Protein AF-A0A1A7XHV7-F1 (afdb_monomer_lite)

Radius of gyration: 39.43 Å; chains: 1; bounding box: 67×34×107 Å

Sequence (145 aa):
GMVGEVVSNRADMAIGSLTINEERSEVVEFSVPFVETGISVMVSRSNGTVSPSAFLEPYSPAVWVMMFVMCLSVVAVTVFIFEFFSPVGYNRSLQSAKKSGGSKFTIGKSVWLLWALVFNNSVPVENPRGTTSKIMVLVWAFFAV

Foldseek 3Di:
DQLVCCLVVVDVDDDDPDDDDPVSVVRDPDDDDPDDDDDDDDDDDDDDDPPPCVVVVVDDPVVVCCVVPVPLVVQLVVVVVCLVPPCVNPPDCVVPPDDDDDDRCDSVLVSVLLVCLLVVHPDPRDDDPDPVSNVVVVVSNVVSD

pLDDT: mean 72.84, std 17.22, range [32.94, 96.81]

Secondary structure (DSSP, 8-state):
-HHHHHHTTS-S---SS----HHHHTTS--PPPSS--------PPP-----TTTTTTTS-HHHHHIIIIIIHHHHHHHHHHHHHH-TTTSSSSSS-TTS-------HHHHHHHHHHHHTT----PPPP-SHHHHHHHHHHHHHH-

InterPro domains:
  IPR001320 Ionotropic glutamate receptor, C-terminal [PF00060] (62-145)
  IPR001508 Ionotropic glutamate receptor, metazoa [PR00177] (64-89)
  IPR001508 Ionotropic glutamate receptor, metazoa [PR00177] (104-128)
  IPR001508 Ionotropic glutamate receptor, metazoa [PR00177] (135-145)
  IPR015683 Ionotropic glutamate receptor [PTHR18966] (1-145)
  IPR019594 Ionotropic glutamate receptor, L-glutamate and glycine-binding domain [PF10613] (1-45)

Organism: NCBI:txid60296

Structure (mmCIF, N/CA/C/O backbone):
data_AF-A0A1A7XHV7-F1
#
_entry.id   AF-A0A1A7XHV7-F1
#
loop_
_atom_site.group_PDB
_atom_site.id
_atom_site.type_symbol
_atom_site.label_atom_id
_atom_site.label_alt_id
_atom_site.label_comp_id
_atom_site.label_asym_id
_atom_site.label_entity_id
_atom_site.label_seq_id
_atom_site.pdbx_PDB_ins_code
_atom_site.Cartn_x
_atom_site.Cartn_y
_atom_site.Cartn_z
_atom_site.occupancy
_atom_site.B_iso_or_equiv
_atom_site.auth_seq_id
_atom_site.auth_comp_id
_atom_site.auth_asym_id
_atom_site.auth_atom_id
_atom_site.pdbx_PDB_model_num
ATOM 1 N N . GLY A 1 1 ? -12.052 -7.673 40.423 1.00 90.69 1 GLY A N 1
ATOM 2 C CA . GLY A 1 1 ? -12.234 -6.853 39.198 1.00 90.69 1 GLY A CA 1
ATOM 3 C C . GLY A 1 1 ? -13.446 -5.962 39.385 1.00 90.69 1 GLY A C 1
ATOM 4 O O . GLY A 1 1 ? -14.244 -6.299 40.245 1.00 90.69 1 GLY A O 1
ATOM 5 N N . MET A 1 2 ? -13.603 -4.867 38.628 1.00 93.69 2 MET A N 1
ATOM 6 C CA . MET A 1 2 ? -14.607 -3.823 38.941 1.00 93.69 2 MET A CA 1
ATOM 7 C C . MET A 1 2 ? -16.024 -4.369 39.193 1.00 93.69 2 MET A C 1
ATOM 9 O O . MET A 1 2 ? -16.615 -4.052 40.215 1.00 93.69 2 MET A O 1
ATOM 13 N N . VAL A 1 3 ? -16.523 -5.263 38.331 1.00 94.38 3 VAL A N 1
ATOM 14 C CA . VAL A 1 3 ? -17.848 -5.896 38.501 1.00 94.38 3 VAL A CA 1
ATOM 15 C C . VAL A 1 3 ? -17.927 -6.731 39.787 1.00 94.38 3 VAL A C 1
ATOM 17 O O . VAL A 1 3 ? -18.903 -6.651 40.520 1.00 94.38 3 VAL A O 1
ATOM 20 N N . GLY A 1 4 ? -16.881 -7.497 40.105 1.00 94.94 4 GLY A N 1
ATOM 21 C CA . GLY A 1 4 ? -16.865 -8.368 41.285 1.00 94.94 4 GLY A CA 1
ATOM 22 C C . GLY A 1 4 ? -16.862 -7.617 42.621 1.00 94.94 4 GLY A C 1
ATOM 23 O O . GLY A 1 4 ? -17.405 -8.131 43.596 1.00 94.94 4 GLY A O 1
ATOM 24 N N . GLU A 1 5 ? -16.288 -6.411 42.671 1.00 95.94 5 GLU A N 1
ATOM 25 C CA . GLU A 1 5 ? -16.329 -5.569 43.879 1.00 95.94 5 GLU A CA 1
ATOM 26 C C . GLU A 1 5 ? -17.745 -5.052 44.156 1.00 95.94 5 GLU A C 1
ATOM 28 O O . GLU A 1 5 ? -18.160 -5.017 45.314 1.00 95.94 5 GLU A O 1
ATOM 33 N N . VAL A 1 6 ? -18.497 -4.725 43.098 1.00 95.62 6 VAL A N 1
ATOM 34 C CA . VAL A 1 6 ? -19.905 -4.312 43.204 1.00 95.62 6 VAL A CA 1
ATOM 35 C C . VAL A 1 6 ? -20.778 -5.491 43.638 1.00 95.62 6 VAL A C 1
ATOM 37 O O . VAL A 1 6 ? -21.518 -5.385 44.608 1.00 95.62 6 VAL A O 1
ATOM 40 N N . VAL A 1 7 ? -20.613 -6.662 43.014 1.00 96.12 7 VAL A N 1
ATOM 41 C CA . VAL A 1 7 ? -21.366 -7.881 43.378 1.00 96.12 7 VAL A CA 1
ATOM 42 C C . VAL A 1 7 ? -21.101 -8.322 44.826 1.00 96.12 7 VAL A C 1
ATOM 44 O O . VAL A 1 7 ? -22.002 -8.801 45.509 1.00 96.12 7 VAL A O 1
ATOM 47 N N . SER A 1 8 ? -19.872 -8.147 45.322 1.00 96.81 8 SER A N 1
ATOM 48 C CA . SER A 1 8 ? -19.496 -8.520 46.695 1.00 96.81 8 SER A CA 1
ATOM 49 C C . SER A 1 8 ? -19.865 -7.462 47.744 1.00 96.81 8 SER A C 1
ATOM 51 O O . SER A 1 8 ? -19.448 -7.604 48.895 1.00 96.81 8 SER A O 1
ATOM 53 N N . ASN A 1 9 ? -20.582 -6.394 47.364 1.00 94.25 9 ASN A N 1
ATOM 54 C CA . ASN A 1 9 ? -20.885 -5.231 48.211 1.00 94.25 9 ASN A CA 1
ATOM 55 C C . ASN A 1 9 ? -19.640 -4.608 48.869 1.00 94.25 9 ASN A C 1
ATOM 57 O O . ASN A 1 9 ? -19.690 -4.109 49.992 1.00 94.25 9 ASN A O 1
ATOM 61 N N . ARG A 1 10 ? -18.491 -4.663 48.186 1.00 96.69 10 ARG A N 1
ATOM 62 C CA . ARG A 1 10 ? -17.265 -3.960 48.600 1.00 96.69 10 ARG A CA 1
ATOM 63 C C . ARG A 1 10 ? -17.168 -2.568 47.979 1.00 96.69 10 ARG A C 1
ATOM 65 O O . ARG A 1 10 ? -16.412 -1.739 48.477 1.00 96.69 10 ARG A O 1
ATOM 72 N N . ALA A 1 11 ? -17.926 -2.325 46.911 1.00 95.75 11 ALA A N 1
ATOM 73 C CA . ALA A 1 11 ? -18.093 -1.033 46.264 1.00 95.75 11 ALA A CA 1
ATOM 74 C C . ALA A 1 11 ? -19.572 -0.809 45.920 1.00 95.75 11 ALA A C 1
ATOM 76 O O . ALA A 1 11 ? -20.234 -1.730 45.454 1.00 95.75 11 ALA A O 1
ATOM 77 N N . ASP A 1 12 ? -20.062 0.419 46.089 1.00 95.00 12 ASP A N 1
ATOM 78 C CA . ASP A 1 12 ? -21.461 0.759 45.786 1.00 95.00 12 ASP A CA 1
ATOM 79 C C . ASP A 1 12 ? -21.701 1.011 44.286 1.00 95.00 12 ASP A C 1
ATOM 81 O O . ASP A 1 12 ? -22.809 0.850 43.783 1.00 95.00 12 ASP A O 1
ATOM 85 N N . MET A 1 13 ? -20.663 1.425 43.548 1.00 94.44 13 MET A N 1
ATOM 86 C CA . MET A 1 13 ? -20.737 1.731 42.116 1.00 94.44 13 MET A CA 1
ATOM 87 C C . MET A 1 13 ? -19.363 1.589 41.449 1.00 94.44 13 MET A C 1
ATOM 89 O O . MET A 1 13 ? -18.329 1.847 42.067 1.00 94.44 13 MET A O 1
ATOM 93 N N . ALA A 1 14 ? -19.349 1.234 40.160 1.00 94.69 14 ALA A N 1
ATOM 94 C CA . ALA A 1 14 ? -18.156 1.255 39.316 1.00 94.69 14 ALA A CA 1
ATOM 95 C C . ALA A 1 14 ? -18.322 2.253 38.158 1.00 94.69 14 ALA A C 1
ATOM 97 O O . ALA A 1 14 ? -19.286 2.172 37.401 1.00 94.69 14 ALA A O 1
ATOM 98 N N . ILE A 1 15 ? -17.357 3.164 37.993 1.00 93.69 15 ILE A N 1
ATOM 99 C CA . ILE A 1 15 ? -17.326 4.154 36.906 1.00 93.69 15 ILE A CA 1
ATOM 100 C C . ILE A 1 15 ? -16.043 3.948 36.096 1.00 93.69 15 ILE A C 1
ATOM 102 O O . ILE A 1 15 ? -14.944 3.993 36.646 1.00 93.69 15 ILE A O 1
ATOM 106 N N . GLY A 1 16 ? -16.167 3.721 34.788 1.00 91.62 16 GLY A N 1
ATOM 107 C CA . GLY A 1 16 ? -15.022 3.512 33.900 1.00 91.62 16 GLY A CA 1
ATOM 108 C C . GLY A 1 16 ? -15.428 3.087 32.490 1.00 91.62 16 GLY A C 1
ATOM 109 O O . GLY A 1 16 ? -16.610 3.078 32.151 1.00 91.62 16 GLY A O 1
ATOM 110 N N . SER A 1 17 ? -14.447 2.703 31.665 1.00 91.12 17 SER A N 1
ATOM 111 C CA . SER A 1 17 ? -14.690 2.142 30.329 1.00 91.12 17 SER A CA 1
ATO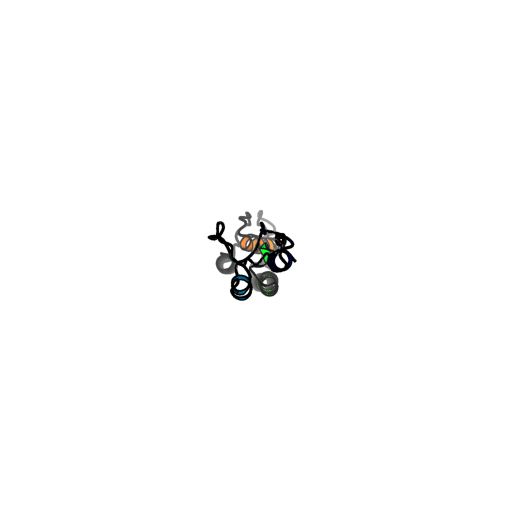M 112 C C . SER A 1 17 ? -15.197 0.699 30.443 1.00 91.12 17 SER A C 1
ATOM 114 O O . SER A 1 17 ? -14.436 -0.266 30.329 1.00 91.12 17 SER A O 1
ATOM 116 N N . LEU A 1 18 ? -16.486 0.556 30.739 1.00 91.81 18 LEU A N 1
ATOM 117 C CA . LEU A 1 18 ? -17.179 -0.719 30.874 1.00 91.81 18 LEU A CA 1
ATOM 118 C C . LEU A 1 18 ? -18.151 -0.904 29.713 1.00 91.81 18 LEU A C 1
ATOM 120 O O . LEU A 1 18 ? -19.116 -0.163 29.565 1.00 91.81 18 LEU A O 1
ATOM 124 N N . THR A 1 19 ? -17.902 -1.928 28.905 1.00 92.38 19 THR A N 1
ATOM 125 C CA . THR A 1 19 ? -18.850 -2.378 27.886 1.00 92.38 19 THR A CA 1
ATOM 126 C C . THR A 1 19 ? -19.999 -3.138 28.548 1.00 92.38 19 THR A C 1
ATOM 128 O O . THR A 1 19 ? -19.753 -4.041 29.362 1.00 92.38 19 THR A O 1
ATOM 131 N N . ILE A 1 20 ? -21.227 -2.774 28.173 1.00 93.19 20 ILE A N 1
ATOM 132 C CA . ILE A 1 20 ? -22.460 -3.478 28.540 1.00 93.19 20 ILE A CA 1
ATOM 133 C C . ILE A 1 20 ? -22.484 -4.805 27.769 1.00 93.19 20 ILE A C 1
ATOM 135 O O . ILE A 1 20 ? -22.350 -4.810 26.547 1.00 93.19 20 ILE A O 1
ATOM 139 N N . ASN A 1 21 ? -22.601 -5.920 28.487 1.00 92.69 21 ASN A N 1
ATOM 140 C CA . ASN A 1 21 ? -22.696 -7.273 27.933 1.00 92.69 21 ASN A CA 1
ATOM 141 C C . ASN A 1 21 ? -23.801 -8.033 28.676 1.00 92.69 21 ASN A C 1
ATOM 143 O O . ASN A 1 21 ? -24.009 -7.762 29.857 1.00 92.69 21 ASN A O 1
ATOM 147 N N . GLU A 1 22 ? -24.439 -9.006 28.028 1.00 94.31 22 GLU A N 1
ATOM 148 C CA . GLU A 1 22 ? -25.558 -9.777 28.592 1.00 94.31 22 GLU A CA 1
ATOM 149 C C . GLU A 1 22 ? -25.175 -10.467 29.910 1.00 94.31 22 GLU A C 1
ATOM 151 O O . GLU A 1 22 ? -25.778 -10.189 30.940 1.00 94.31 22 GLU A O 1
ATOM 156 N N . GLU A 1 23 ? -24.065 -11.214 29.926 1.00 94.94 23 GLU A N 1
ATOM 157 C CA . GLU A 1 23 ? -23.546 -11.880 31.135 1.00 94.94 23 GLU A CA 1
ATOM 158 C C . GLU A 1 23 ? -23.281 -10.912 32.303 1.00 94.94 23 GLU A C 1
ATOM 160 O O . GLU A 1 23 ? -23.341 -11.287 33.472 1.00 94.94 23 GLU A O 1
ATOM 165 N N . ARG A 1 24 ? -22.945 -9.647 32.007 1.00 94.12 24 ARG A N 1
ATOM 166 C CA . ARG A 1 24 ? -22.715 -8.631 33.047 1.00 94.12 24 ARG A CA 1
ATOM 167 C C . ARG A 1 24 ? -24.030 -8.040 33.539 1.00 94.12 24 ARG A C 1
ATOM 169 O O . ARG A 1 24 ? -24.141 -7.751 34.724 1.00 94.12 24 ARG A O 1
ATOM 176 N N . SER A 1 25 ? -25.004 -7.871 32.650 1.00 94.88 25 SER A N 1
ATOM 177 C CA . SER A 1 25 ? -26.340 -7.373 32.979 1.00 94.88 25 SER A CA 1
ATOM 178 C C . SER A 1 25 ? -27.161 -8.349 33.830 1.00 94.88 25 SER A C 1
ATOM 180 O O . SER A 1 25 ? -28.111 -7.921 34.476 1.00 94.88 25 SER A O 1
ATOM 182 N N . GLU A 1 26 ? -26.790 -9.632 33.887 1.00 95.25 26 GLU A N 1
ATOM 183 C CA . GLU A 1 26 ? -27.407 -10.608 34.800 1.00 95.25 26 GLU A CA 1
ATOM 184 C C . GLU A 1 26 ? -27.033 -10.386 36.276 1.00 95.25 26 GLU A C 1
ATOM 186 O O . GLU A 1 26 ? -27.787 -10.772 37.169 1.00 95.25 26 GLU A O 1
ATOM 191 N N . VAL A 1 27 ? -25.870 -9.780 36.549 1.00 95.19 27 VAL A N 1
ATOM 192 C CA . VAL A 1 27 ? -25.315 -9.649 37.910 1.00 95.19 27 VAL A CA 1
ATOM 193 C C . VAL A 1 27 ? -25.234 -8.210 38.415 1.00 95.19 27 VAL A C 1
ATOM 195 O O . VAL A 1 27 ? -25.139 -8.002 39.624 1.00 95.19 27 VAL A O 1
ATOM 198 N N . VAL A 1 28 ? -25.248 -7.217 37.519 1.00 94.69 28 VAL A N 1
ATOM 199 C CA . VAL A 1 28 ? -25.233 -5.787 37.860 1.00 94.69 28 VAL A CA 1
ATOM 200 C C . VAL A 1 28 ? -26.153 -4.984 36.940 1.00 94.69 28 VAL A C 1
ATOM 202 O O . VAL A 1 28 ? -26.321 -5.307 35.766 1.00 94.69 28 VAL A O 1
ATOM 205 N N . GLU A 1 29 ? -26.712 -3.894 37.463 1.00 94.88 29 GLU A N 1
ATOM 206 C CA . GLU A 1 29 ? -27.522 -2.950 36.690 1.00 94.88 29 GLU A CA 1
ATOM 207 C C . GLU A 1 29 ? -26.643 -1.846 36.074 1.00 94.88 29 GLU A C 1
ATOM 209 O O . GLU A 1 29 ? -25.719 -1.337 36.713 1.00 94.88 29 GLU A O 1
ATOM 214 N N . PHE A 1 30 ? -26.926 -1.470 34.823 1.00 95.19 30 PHE A N 1
ATOM 215 C CA . PHE A 1 30 ? -26.222 -0.405 34.104 1.00 95.19 30 PHE A CA 1
ATOM 216 C C . PHE A 1 30 ? -27.132 0.808 33.893 1.00 95.19 30 PHE A C 1
ATOM 218 O O . PHE A 1 30 ? -28.333 0.668 33.677 1.00 95.19 30 PHE A O 1
ATOM 225 N N . SER A 1 31 ? -26.548 2.008 33.881 1.00 94.38 31 SER A N 1
ATOM 226 C CA . SER A 1 31 ? -27.247 3.211 33.424 1.00 94.38 31 SER A CA 1
ATOM 227 C C . SER A 1 31 ? -27.402 3.226 31.898 1.00 94.38 31 SER A C 1
ATOM 229 O O . SER A 1 31 ? -26.788 2.436 31.179 1.00 94.38 31 SER A O 1
ATOM 231 N N . VAL A 1 32 ? -28.162 4.199 31.386 1.00 94.19 32 VAL A N 1
ATOM 232 C CA . VAL A 1 32 ? -28.247 4.470 29.942 1.00 94.19 32 VAL A CA 1
ATOM 233 C C . VAL A 1 32 ? -26.835 4.735 29.385 1.00 94.19 32 VAL A C 1
ATOM 235 O O . VAL A 1 32 ? -26.071 5.475 30.019 1.00 94.19 32 VAL A O 1
ATOM 238 N N . PRO A 1 33 ? -26.455 4.139 28.237 1.00 91.75 33 PRO A N 1
ATOM 239 C CA . PRO A 1 33 ? -25.143 4.361 27.639 1.00 91.75 33 PRO A CA 1
ATOM 240 C C . PRO A 1 33 ? -24.957 5.840 27.284 1.00 91.75 33 PRO A C 1
ATOM 242 O O . PRO A 1 33 ? -25.813 6.449 26.647 1.00 91.75 33 PRO A O 1
ATOM 245 N N . PHE A 1 34 ? -23.825 6.416 27.695 1.00 91.38 34 PHE A N 1
ATOM 246 C CA . PHE A 1 34 ? -23.502 7.828 27.450 1.00 91.38 34 PHE A CA 1
ATOM 247 C C . PHE A 1 34 ? -22.524 8.034 26.279 1.00 91.38 34 PHE A C 1
ATOM 249 O O . PHE A 1 34 ? -22.385 9.153 25.791 1.00 91.38 34 PHE A O 1
ATOM 256 N N . VAL A 1 35 ? -21.847 6.971 25.824 1.00 92.00 35 VAL A N 1
ATOM 257 C CA . VAL A 1 35 ? -20.957 6.963 24.651 1.00 92.00 35 VAL A CA 1
ATOM 258 C C . VAL A 1 35 ? -21.140 5.649 23.896 1.00 92.00 35 VAL A C 1
ATOM 260 O O . VAL A 1 35 ? -21.028 4.571 24.480 1.00 92.00 35 VAL A O 1
ATOM 263 N N . GLU A 1 36 ? -21.364 5.738 22.589 1.00 87.62 36 GLU A N 1
ATOM 264 C CA . GLU A 1 36 ? -21.332 4.589 21.685 1.00 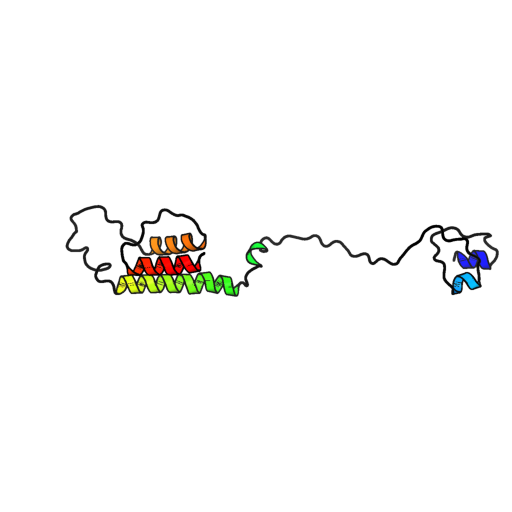87.62 36 GLU A CA 1
ATOM 265 C C . GLU A 1 36 ? -19.891 4.341 21.223 1.00 87.62 36 GLU A C 1
ATOM 267 O O . GLU A 1 36 ? -19.199 5.251 20.766 1.00 87.62 36 GLU A O 1
ATOM 272 N N . THR A 1 37 ? -19.417 3.102 21.355 1.00 85.19 37 THR A N 1
ATOM 273 C CA . THR A 1 37 ? -18.086 2.695 20.883 1.00 85.19 37 THR A CA 1
ATOM 274 C C . THR A 1 37 ? -18.202 1.451 20.015 1.00 85.19 37 THR A C 1
ATOM 276 O O . THR A 1 37 ? -19.086 0.622 20.219 1.00 85.19 37 THR A O 1
ATOM 279 N N . GLY A 1 38 ? -17.310 1.332 19.033 1.00 87.69 38 GLY A N 1
ATOM 280 C CA . GLY A 1 38 ? -17.212 0.174 18.149 1.00 87.69 38 GLY A CA 1
ATOM 281 C C . GLY A 1 38 ? -15.823 -0.454 18.187 1.00 87.69 38 GLY A C 1
ATOM 282 O O . GLY A 1 38 ? -14.879 0.103 18.751 1.00 87.69 38 GLY A O 1
ATOM 283 N N . ILE A 1 39 ? -15.691 -1.619 17.557 1.00 91.25 39 ILE A N 1
ATOM 284 C CA . ILE A 1 39 ? -14.400 -2.287 17.376 1.00 91.25 39 ILE A CA 1
ATOM 285 C C . ILE A 1 39 ? -13.691 -1.640 16.187 1.00 91.25 39 ILE A C 1
ATOM 287 O O . ILE A 1 39 ? -14.260 -1.525 15.103 1.00 91.25 39 ILE A O 1
ATOM 291 N N . SER A 1 40 ? -12.439 -1.236 16.382 1.00 90.44 40 SER A N 1
ATOM 292 C CA . SER A 1 40 ? -11.590 -0.692 15.323 1.00 90.44 40 SER A CA 1
ATOM 293 C C . SER A 1 40 ? -10.266 -1.444 15.272 1.00 90.44 40 SER A C 1
ATOM 295 O O . SER A 1 40 ? -9.719 -1.827 16.308 1.00 90.44 40 SER A O 1
ATOM 297 N N . VAL A 1 41 ? -9.755 -1.660 14.060 1.00 92.62 41 VAL A N 1
ATOM 298 C CA . VAL A 1 41 ? -8.459 -2.300 13.827 1.00 92.62 41 VAL A CA 1
ATOM 299 C C . VAL A 1 41 ? -7.422 -1.213 13.594 1.00 92.62 41 VAL A C 1
ATOM 301 O O . VAL A 1 41 ? -7.499 -0.455 12.628 1.00 92.62 41 VAL A O 1
ATOM 304 N N . MET A 1 42 ? -6.430 -1.151 14.476 1.00 92.25 42 MET A N 1
ATOM 305 C CA . MET A 1 42 ? -5.296 -0.250 14.325 1.00 92.25 42 MET A CA 1
ATOM 306 C C . MET A 1 42 ? -4.161 -0.971 13.597 1.00 92.25 42 MET A C 1
ATOM 308 O O . MET A 1 42 ? -3.717 -2.032 14.032 1.00 92.25 42 MET A O 1
ATOM 312 N N . VAL A 1 43 ? -3.677 -0.383 12.501 1.00 91.62 43 VAL A N 1
ATOM 313 C CA . VAL A 1 43 ? -2.487 -0.850 11.775 1.00 91.62 43 VAL A CA 1
ATOM 314 C C . VAL A 1 43 ? -1.386 0.200 11.852 1.00 91.62 43 VAL A C 1
ATOM 316 O O . VAL A 1 43 ? -1.661 1.402 11.899 1.00 91.62 43 VAL A O 1
ATOM 319 N N . SER A 1 44 ? -0.129 -0.242 11.881 1.00 88.88 44 SER A N 1
ATOM 320 C CA . SER A 1 44 ? 1.001 0.680 11.835 1.00 88.88 44 SER A CA 1
ATOM 321 C C . SER A 1 44 ? 1.041 1.390 10.484 1.00 88.88 44 SER A C 1
ATOM 323 O O . SER A 1 44 ? 0.798 0.805 9.427 1.00 88.88 44 SER A O 1
ATOM 325 N N . ARG A 1 45 ? 1.357 2.685 10.512 1.00 82.44 45 ARG A N 1
ATOM 326 C CA . ARG A 1 45 ? 1.578 3.449 9.289 1.00 82.44 45 ARG A CA 1
ATOM 327 C C . ARG A 1 45 ? 2.875 2.956 8.649 1.00 82.44 45 ARG A C 1
ATOM 329 O O . ARG A 1 45 ? 3.936 3.087 9.255 1.00 82.44 45 ARG A O 1
ATOM 336 N N . SER A 1 46 ? 2.810 2.414 7.435 1.00 80.50 46 SER A N 1
ATOM 337 C CA . SER A 1 46 ? 4.022 2.191 6.650 1.00 80.50 46 SER A CA 1
ATOM 338 C C . SER A 1 46 ? 4.511 3.539 6.118 1.00 80.50 46 SER A C 1
ATOM 340 O O . SER A 1 46 ? 3.764 4.303 5.500 1.00 80.50 46 SER A O 1
ATOM 342 N N . ASN A 1 47 ? 5.770 3.875 6.398 1.00 76.12 47 ASN A N 1
ATOM 343 C CA . ASN A 1 47 ? 6.418 5.000 5.739 1.00 76.12 47 ASN A CA 1
ATOM 344 C C . ASN A 1 47 ? 6.613 4.613 4.274 1.00 76.12 47 ASN A C 1
ATOM 346 O O . ASN A 1 47 ? 7.430 3.749 3.964 1.00 76.12 47 ASN A O 1
ATOM 350 N N . GLY A 1 48 ? 5.841 5.229 3.381 1.00 66.44 48 GLY A N 1
ATOM 351 C CA . GLY A 1 48 ? 6.021 5.061 1.946 1.00 66.44 48 GLY A CA 1
ATOM 352 C C . GLY A 1 48 ? 7.357 5.659 1.525 1.00 66.44 48 GLY A C 1
ATOM 353 O O . GLY A 1 48 ? 7.466 6.864 1.314 1.00 66.44 48 GLY A O 1
ATOM 354 N N . THR A 1 49 ? 8.390 4.830 1.421 1.00 68.50 49 THR A N 1
ATOM 355 C CA . THR A 1 49 ? 9.609 5.198 0.709 1.00 68.50 49 THR A CA 1
ATOM 356 C C . THR A 1 49 ? 9.301 5.124 -0.776 1.00 68.50 49 THR A C 1
ATOM 358 O O . THR A 1 49 ? 9.104 4.035 -1.317 1.00 68.50 49 THR A O 1
ATOM 361 N N . VAL A 1 50 ? 9.240 6.273 -1.443 1.00 64.25 50 VAL A N 1
ATOM 362 C CA . VAL A 1 50 ? 9.237 6.300 -2.906 1.00 64.25 50 VAL A CA 1
ATOM 363 C C . VAL A 1 50 ? 10.579 5.745 -3.375 1.00 64.25 50 VAL A C 1
ATOM 365 O O . VAL A 1 50 ? 11.631 6.325 -3.103 1.00 64.25 50 VAL A O 1
ATOM 368 N N . SER A 1 51 ? 10.566 4.569 -4.003 1.00 75.06 51 SER A N 1
ATOM 369 C CA . SER A 1 51 ? 11.789 4.020 -4.581 1.00 75.06 51 SER A CA 1
ATOM 370 C C . SER A 1 51 ? 12.245 4.943 -5.717 1.00 75.06 51 SER A C 1
ATOM 372 O O . SER A 1 51 ? 11.424 5.288 -6.568 1.00 75.06 51 SER A O 1
ATOM 374 N N . PRO A 1 52 ? 13.536 5.307 -5.817 1.00 70.31 52 PRO A N 1
ATOM 375 C CA . PRO A 1 52 ? 14.069 6.018 -6.983 1.00 70.31 52 PRO A CA 1
ATOM 376 C C . PRO A 1 52 ? 13.841 5.267 -8.307 1.00 70.31 52 PRO A C 1
ATOM 378 O O . PRO A 1 52 ? 13.883 5.867 -9.377 1.00 70.31 52 PRO A O 1
ATOM 381 N N . SER A 1 53 ? 13.573 3.957 -8.240 1.00 72.62 53 SER A N 1
ATOM 382 C CA . SER A 1 53 ? 13.220 3.115 -9.386 1.00 72.62 53 SER A CA 1
ATOM 383 C C . SER A 1 53 ? 11.738 3.156 -9.771 1.00 72.62 53 SER A C 1
ATOM 385 O O . SER A 1 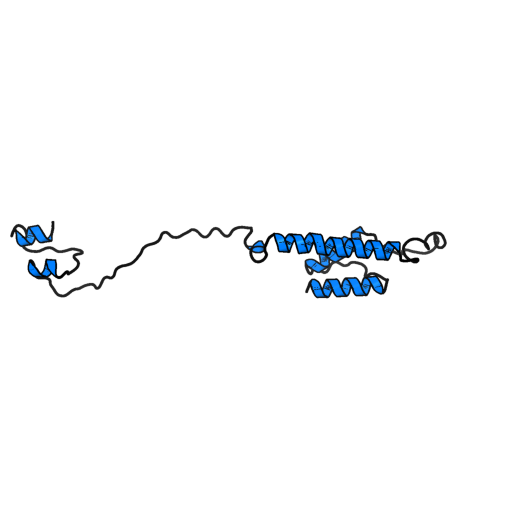53 ? 11.377 2.517 -10.754 1.00 72.62 53 SER A O 1
ATOM 387 N N . ALA A 1 54 ? 10.881 3.885 -9.045 1.00 74.19 54 ALA A N 1
ATOM 388 C CA . ALA A 1 54 ? 9.441 3.959 -9.326 1.00 74.19 54 ALA A CA 1
ATOM 389 C C . ALA A 1 54 ? 9.143 4.489 -10.741 1.00 74.19 54 ALA A C 1
ATOM 391 O O . ALA A 1 54 ? 8.144 4.133 -11.355 1.00 74.19 54 ALA A O 1
ATOM 392 N N . PHE A 1 55 ? 10.049 5.291 -11.310 1.00 73.25 55 PHE A N 1
ATOM 393 C CA . PHE A 1 55 ? 9.943 5.742 -12.699 1.00 73.25 55 PHE A CA 1
ATOM 394 C C . PHE A 1 55 ? 10.121 4.610 -13.730 1.00 73.25 55 PHE A C 1
ATOM 396 O O . PHE A 1 55 ? 9.584 4.689 -14.830 1.00 73.25 55 PHE A O 1
ATOM 403 N N . LEU A 1 56 ? 10.867 3.554 -13.388 1.00 75.44 56 LEU A N 1
ATOM 404 C CA . LEU A 1 56 ? 11.107 2.394 -14.258 1.00 75.44 56 LEU A CA 1
ATOM 405 C C . LEU A 1 56 ? 10.082 1.273 -14.051 1.00 75.44 56 LEU A C 1
ATOM 407 O O . LEU A 1 56 ? 9.980 0.391 -14.895 1.00 75.44 56 LEU A O 1
ATOM 411 N N . GLU A 1 57 ? 9.312 1.337 -12.966 1.00 76.12 57 GLU A N 1
ATOM 412 C CA . GLU A 1 57 ? 8.271 0.384 -12.582 1.00 76.12 57 GLU A CA 1
ATOM 413 C C . GLU A 1 57 ? 7.134 0.157 -13.603 1.00 76.12 57 GLU A C 1
ATOM 415 O O . GLU A 1 57 ? 6.658 -0.977 -13.669 1.00 76.12 57 GLU A O 1
ATOM 420 N N . PRO A 1 58 ? 6.703 1.124 -14.451 1.00 81.69 58 PRO A N 1
ATOM 421 C CA . PRO A 1 58 ? 5.638 0.852 -15.421 1.00 81.69 58 PRO A CA 1
ATOM 422 C C . PRO A 1 58 ? 6.026 -0.171 -16.500 1.00 81.69 58 PRO A C 1
ATOM 424 O O . PRO A 1 58 ? 5.140 -0.753 -17.123 1.00 81.69 58 PRO A O 1
ATOM 427 N N . TYR A 1 59 ? 7.324 -0.424 -16.714 1.00 78.44 59 TYR A N 1
ATOM 428 C CA . TYR A 1 59 ? 7.802 -1.417 -17.674 1.00 78.44 59 TYR A CA 1
ATOM 429 C C . TYR A 1 59 ? 8.707 -2.452 -17.010 1.00 78.44 59 TYR A C 1
ATOM 431 O O . TYR A 1 59 ? 9.646 -2.130 -16.286 1.00 78.44 59 TYR A O 1
ATOM 439 N N . SER A 1 60 ? 8.477 -3.728 -17.329 1.00 83.44 60 SER A N 1
ATOM 440 C CA . SER A 1 60 ? 9.370 -4.806 -16.900 1.00 83.44 60 SER A CA 1
ATOM 441 C C . SER A 1 60 ? 10.799 -4.567 -17.417 1.00 83.44 60 SER A C 1
ATOM 443 O O . SER A 1 60 ? 10.962 -4.125 -18.561 1.00 83.44 60 SER A O 1
ATOM 445 N N . PRO A 1 61 ? 11.849 -4.929 -16.652 1.00 81.12 61 PRO A N 1
ATOM 446 C CA . PRO A 1 61 ? 13.238 -4.871 -17.115 1.00 81.12 61 PRO A CA 1
ATOM 447 C C . PRO A 1 61 ? 13.458 -5.552 -18.472 1.00 81.12 61 PRO A C 1
ATOM 449 O O . PRO A 1 61 ? 14.275 -5.097 -19.269 1.00 81.12 61 PRO A O 1
ATOM 452 N N . ALA A 1 62 ? 12.688 -6.601 -18.778 1.00 83.06 62 ALA A N 1
ATOM 453 C CA . ALA A 1 62 ? 12.738 -7.272 -20.073 1.00 83.06 62 ALA A CA 1
ATOM 454 C C . ALA A 1 62 ? 12.338 -6.345 -21.236 1.00 83.06 62 ALA A C 1
ATOM 456 O O . ALA A 1 62 ? 12.983 -6.364 -22.280 1.00 83.06 62 ALA A O 1
ATOM 457 N N . VAL A 1 63 ? 11.317 -5.500 -21.056 1.00 83.75 63 VAL A N 1
ATOM 458 C CA . VAL A 1 63 ? 10.857 -4.552 -22.086 1.00 83.75 63 VAL A CA 1
ATOM 459 C C . VAL A 1 63 ? 11.909 -3.472 -22.323 1.00 83.75 63 VAL A C 1
ATOM 461 O O . VAL A 1 63 ? 12.217 -3.166 -23.472 1.00 83.75 63 VAL A O 1
ATOM 464 N N . TRP A 1 64 ? 12.535 -2.968 -21.257 1.00 82.62 64 TRP A N 1
ATOM 465 C CA . TRP A 1 64 ? 13.658 -2.034 -21.364 1.00 82.62 64 TRP A CA 1
ATOM 466 C C . TRP A 1 64 ? 14.826 -2.626 -22.157 1.00 82.62 64 TRP A C 1
ATOM 468 O O . TRP A 1 64 ? 15.347 -1.984 -23.069 1.00 82.62 64 TRP A O 1
ATOM 478 N N . VAL A 1 65 ? 15.208 -3.871 -21.860 1.00 82.50 65 VAL A N 1
ATOM 479 C CA . VAL A 1 65 ? 16.274 -4.574 -22.588 1.00 82.50 65 VAL A CA 1
ATOM 480 C C . VAL A 1 65 ? 15.892 -4.783 -24.053 1.00 82.50 65 VAL A C 1
ATOM 482 O O . VAL A 1 65 ? 16.713 -4.541 -24.933 1.00 82.50 65 VAL A O 1
ATOM 485 N N . MET A 1 66 ? 14.649 -5.164 -24.347 1.00 80.12 66 MET A N 1
ATOM 486 C CA . MET A 1 66 ? 14.175 -5.314 -25.726 1.00 80.12 66 MET A CA 1
ATOM 487 C C . MET A 1 66 ? 14.201 -3.977 -26.483 1.00 80.12 66 MET A C 1
ATOM 489 O O . MET A 1 66 ? 14.666 -3.927 -27.621 1.00 80.12 66 MET A O 1
ATOM 493 N N . MET A 1 67 ? 13.789 -2.879 -25.849 1.00 76.69 67 MET A N 1
ATOM 494 C CA . MET A 1 67 ? 13.818 -1.548 -26.458 1.00 76.69 67 MET A CA 1
ATOM 495 C C . MET A 1 67 ? 15.253 -1.100 -26.774 1.00 76.69 67 MET A C 1
ATOM 497 O O . MET A 1 67 ? 15.546 -0.728 -27.908 1.00 76.69 67 MET A O 1
ATOM 501 N N . PHE A 1 68 ? 16.173 -1.173 -25.809 1.00 75.12 68 PHE A N 1
ATOM 502 C CA . PHE A 1 68 ? 17.549 -0.721 -26.023 1.00 75.12 68 PHE A CA 1
ATOM 503 C C . PHE A 1 68 ? 18.359 -1.670 -26.905 1.00 75.12 68 PHE A C 1
ATOM 505 O O . PHE A 1 68 ? 19.118 -1.211 -27.748 1.00 75.12 68 PHE A O 1
ATOM 512 N N . VAL A 1 69 ? 18.227 -2.984 -26.738 1.00 71.69 69 VAL A N 1
ATOM 513 C CA . VAL A 1 69 ? 19.088 -3.946 -27.435 1.00 71.69 69 VAL A CA 1
ATOM 514 C C . VAL A 1 69 ? 18.523 -4.288 -28.801 1.00 71.69 69 VAL A C 1
ATOM 516 O O . VAL A 1 69 ? 19.234 -4.143 -29.791 1.00 71.69 69 VAL A O 1
ATOM 519 N N . MET A 1 70 ? 17.262 -4.717 -28.896 1.00 66.56 70 MET A N 1
ATOM 520 C CA . MET A 1 70 ? 16.717 -5.177 -30.179 1.00 66.56 70 MET A CA 1
ATOM 521 C C . MET A 1 70 ? 16.515 -4.013 -31.131 1.00 66.56 70 MET A C 1
ATOM 523 O O . MET A 1 70 ? 16.935 -4.087 -32.279 1.00 66.56 70 MET A O 1
ATOM 527 N N . CYS A 1 71 ? 15.955 -2.902 -30.664 1.00 69.56 71 CYS A N 1
ATOM 528 C CA . CYS A 1 71 ? 15.656 -1.822 -31.586 1.00 69.56 71 CYS A CA 1
ATOM 529 C C . CYS A 1 71 ? 16.905 -1.029 -32.004 1.00 69.56 71 CYS A C 1
ATOM 531 O O . CYS A 1 71 ? 17.082 -0.778 -33.195 1.00 69.56 71 CYS A O 1
ATOM 533 N N . LEU A 1 72 ? 17.830 -0.707 -31.085 1.00 71.44 72 LEU A N 1
ATOM 534 C CA . LEU A 1 72 ? 19.075 -0.030 -31.483 1.00 71.44 72 LEU A CA 1
ATOM 535 C C . LEU A 1 72 ? 19.969 -0.932 -32.340 1.00 71.44 72 LEU A C 1
ATOM 537 O O . LEU A 1 72 ? 20.561 -0.440 -33.299 1.00 71.44 72 LEU A O 1
ATOM 541 N N . SER A 1 73 ? 20.059 -2.236 -32.043 1.00 70.81 73 SER A N 1
ATOM 542 C CA . SER A 1 73 ? 20.861 -3.153 -32.865 1.00 70.81 73 SER A CA 1
ATOM 543 C C . SER A 1 73 ? 20.256 -3.354 -34.250 1.00 70.81 73 SER A C 1
ATOM 545 O O . SER A 1 73 ? 20.994 -3.289 -35.229 1.00 70.81 73 SER A O 1
ATOM 547 N N . VAL A 1 74 ? 18.932 -3.511 -34.367 1.00 71.31 74 VAL A N 1
ATOM 548 C CA . VAL A 1 74 ? 18.255 -3.637 -35.665 1.00 71.31 74 VAL A CA 1
ATOM 549 C C . VAL A 1 74 ? 18.497 -2.392 -36.500 1.00 71.31 74 VAL A C 1
ATOM 551 O O . VAL A 1 74 ? 18.896 -2.519 -37.656 1.00 71.31 74 VAL A O 1
ATOM 554 N N . VAL A 1 75 ? 18.349 -1.189 -35.940 1.00 69.31 75 VAL A N 1
ATOM 555 C CA . VAL A 1 75 ? 18.599 0.025 -36.721 1.00 69.31 75 VAL A CA 1
ATOM 556 C C . VAL A 1 75 ? 20.088 0.187 -37.050 1.00 69.31 75 VAL A C 1
ATOM 558 O O . VAL A 1 75 ? 20.412 0.540 -38.181 1.00 69.31 75 VAL A O 1
ATOM 561 N N . ALA A 1 76 ? 21.007 -0.140 -36.138 1.00 67.44 76 ALA A N 1
ATOM 562 C CA . ALA A 1 76 ? 22.447 -0.089 -36.406 1.00 67.44 76 ALA A CA 1
ATOM 563 C C . ALA A 1 76 ? 22.876 -1.065 -37.518 1.00 67.44 76 ALA A C 1
ATOM 565 O O . ALA A 1 76 ? 23.592 -0.674 -38.439 1.00 67.44 76 ALA A O 1
ATOM 566 N N . VAL A 1 77 ? 22.400 -2.313 -37.471 1.00 70.69 77 VAL A N 1
ATOM 567 C CA . VAL A 1 77 ? 22.651 -3.342 -38.495 1.00 70.69 77 VAL A CA 1
ATOM 568 C C . VAL A 1 77 ? 22.033 -2.931 -39.823 1.00 70.69 77 VAL A C 1
ATOM 570 O O . VAL A 1 77 ? 22.650 -3.075 -40.874 1.00 70.69 77 VAL A O 1
ATOM 573 N N . THR A 1 78 ? 20.833 -2.366 -39.786 1.00 65.38 78 THR A N 1
ATOM 574 C CA . THR A 1 78 ? 20.144 -1.923 -40.991 1.00 65.38 78 THR A CA 1
ATOM 575 C C . THR A 1 78 ? 20.885 -0.751 -41.637 1.00 65.38 78 THR A C 1
ATOM 577 O O . THR A 1 78 ? 21.181 -0.805 -42.827 1.00 65.38 78 THR A O 1
ATOM 580 N N . VAL A 1 79 ? 21.296 0.259 -40.863 1.00 64.81 79 VAL A N 1
ATOM 581 C CA . VAL A 1 79 ? 22.148 1.359 -41.349 1.00 64.81 79 VAL A CA 1
ATOM 582 C C . VAL A 1 79 ? 23.465 0.826 -41.923 1.00 64.81 79 VAL A C 1
ATOM 584 O O . VAL A 1 79 ? 23.846 1.240 -43.015 1.00 64.81 79 VAL A O 1
ATOM 587 N N . PHE A 1 80 ? 24.112 -0.136 -41.257 1.00 63.69 80 PHE A N 1
ATOM 588 C CA . PHE A 1 80 ? 25.331 -0.783 -41.753 1.00 63.69 80 PHE A CA 1
ATOM 589 C C . PHE A 1 80 ? 25.115 -1.479 -43.107 1.00 63.69 80 PHE A C 1
ATOM 591 O O . PHE A 1 80 ? 25.906 -1.290 -44.026 1.00 63.69 80 PHE A O 1
ATOM 598 N N . ILE A 1 81 ? 24.020 -2.226 -43.271 1.00 65.31 81 ILE A N 1
ATOM 599 C CA . ILE A 1 81 ? 23.668 -2.889 -44.537 1.00 65.31 81 ILE A CA 1
ATOM 600 C C . ILE A 1 81 ? 23.384 -1.858 -45.637 1.00 65.31 81 ILE A C 1
ATOM 602 O O . ILE A 1 81 ? 23.853 -2.022 -46.764 1.00 65.31 81 ILE A O 1
ATOM 606 N N . PHE A 1 82 ? 22.659 -0.779 -45.326 1.00 62.03 82 PHE A N 1
ATOM 607 C CA . PHE A 1 82 ? 22.382 0.281 -46.298 1.00 62.03 82 PHE A CA 1
ATOM 608 C C . PHE A 1 82 ? 23.633 1.046 -46.713 1.00 62.03 82 PHE A C 1
ATOM 610 O O . PHE A 1 82 ? 23.732 1.423 -47.876 1.00 62.03 82 PHE A O 1
ATOM 617 N N . GLU A 1 83 ? 24.600 1.256 -45.822 1.00 58.91 83 GLU A N 1
ATOM 618 C CA . GLU A 1 83 ? 25.889 1.841 -46.197 1.00 58.91 83 GLU A CA 1
ATOM 619 C C . GLU A 1 83 ? 26.768 0.864 -46.986 1.00 58.91 83 GLU A C 1
ATOM 621 O O . GLU A 1 83 ? 27.397 1.277 -47.959 1.00 58.91 83 GLU A O 1
ATOM 626 N N . PHE A 1 84 ? 26.769 -0.422 -46.624 1.00 56.59 84 PHE A N 1
ATOM 627 C CA . PHE A 1 84 ? 27.564 -1.456 -47.289 1.00 56.59 84 PHE A CA 1
ATOM 628 C C . PHE A 1 84 ? 27.100 -1.723 -48.730 1.00 56.59 84 PHE A C 1
ATOM 630 O O . PHE A 1 84 ? 27.925 -1.846 -49.632 1.00 56.59 84 PHE A O 1
ATOM 637 N N . PHE A 1 85 ? 25.785 -1.770 -48.972 1.00 54.12 85 PHE A N 1
ATOM 638 C CA . PHE A 1 85 ? 25.220 -2.016 -50.305 1.00 54.12 85 PHE A CA 1
ATOM 639 C C . PHE A 1 85 ? 24.985 -0.751 -51.139 1.00 54.12 85 PHE A C 1
ATOM 641 O O . PHE A 1 85 ? 24.698 -0.860 -52.331 1.00 54.12 85 PHE A O 1
ATOM 648 N N . SER A 1 86 ? 25.097 0.449 -50.564 1.00 44.91 86 SER A N 1
ATOM 649 C CA . SER A 1 86 ? 24.891 1.696 -51.305 1.00 44.91 86 SER A CA 1
ATOM 650 C C . SER A 1 86 ? 26.148 2.098 -52.097 1.00 44.91 86 SER A C 1
ATOM 652 O O . SER A 1 86 ? 27.150 2.512 -51.503 1.00 44.91 86 SER A O 1
ATOM 654 N N . PRO A 1 87 ? 26.108 2.107 -53.447 1.00 46.16 87 PRO A N 1
ATOM 655 C CA . PRO A 1 87 ? 27.254 2.482 -54.287 1.00 46.16 87 PRO A CA 1
ATOM 656 C C . PRO A 1 87 ? 27.644 3.965 -54.170 1.00 46.16 87 PRO A C 1
ATOM 658 O O . PRO A 1 87 ? 28.666 4.389 -54.709 1.00 46.16 87 PRO A O 1
ATOM 661 N N . VAL A 1 88 ? 26.823 4.778 -53.497 1.00 51.69 88 VAL A N 1
ATOM 662 C CA . VAL A 1 88 ? 27.054 6.214 -53.279 1.00 51.69 88 VAL A CA 1
ATOM 663 C C . VAL A 1 88 ? 27.664 6.533 -51.910 1.00 51.69 88 VAL A C 1
ATOM 665 O O . VAL A 1 88 ? 28.142 7.650 -51.731 1.00 51.69 88 VAL A O 1
ATOM 668 N N . GLY A 1 89 ? 27.698 5.576 -50.972 1.00 48.94 89 GLY A N 1
ATOM 669 C CA . GLY A 1 89 ? 28.286 5.758 -49.639 1.00 48.94 89 GLY A CA 1
ATOM 670 C C . GLY A 1 89 ? 29.780 5.431 -49.576 1.00 48.94 89 GLY A C 1
ATOM 671 O O . GLY A 1 89 ? 30.563 6.234 -49.075 1.00 48.94 89 GLY A O 1
ATOM 672 N N . TYR A 1 90 ? 30.194 4.285 -50.134 1.00 46.91 90 TYR A N 1
ATOM 673 C CA . TYR A 1 90 ? 31.561 3.781 -49.940 1.00 46.91 90 TYR A CA 1
ATOM 674 C C . TYR A 1 90 ? 32.540 4.075 -51.094 1.00 46.91 90 TYR A C 1
ATOM 676 O O . TYR A 1 90 ? 33.747 4.047 -50.874 1.00 46.91 90 TYR A O 1
ATOM 684 N N . ASN A 1 91 ? 32.090 4.406 -52.319 1.00 45.12 91 ASN A N 1
ATOM 685 C CA . ASN A 1 91 ? 33.032 4.547 -53.445 1.00 45.12 91 ASN A CA 1
ATOM 686 C C . ASN A 1 91 ? 32.681 5.586 -54.532 1.00 45.12 91 ASN A C 1
ATOM 688 O O . ASN A 1 91 ? 32.616 5.265 -55.717 1.00 45.12 91 ASN A O 1
ATOM 692 N N . ARG A 1 92 ? 32.533 6.868 -54.160 1.00 45.31 92 ARG A N 1
ATOM 693 C CA . ARG A 1 92 ? 32.686 8.000 -55.112 1.00 45.31 92 ARG A CA 1
ATOM 694 C C . ARG A 1 92 ? 33.493 9.191 -54.578 1.00 45.31 92 ARG A C 1
ATOM 696 O O . ARG A 1 92 ? 33.496 10.259 -55.182 1.00 45.31 92 ARG A O 1
ATOM 703 N N . SER A 1 93 ? 34.236 9.022 -53.483 1.00 42.53 93 SER A N 1
ATOM 704 C CA . SER A 1 93 ? 35.086 10.091 -52.927 1.00 42.53 93 SER A CA 1
ATOM 705 C C . SER A 1 93 ? 36.514 10.123 -53.496 1.00 42.53 93 SER A C 1
ATOM 707 O O . SER A 1 93 ? 37.254 11.046 -53.164 1.00 42.53 93 SER A O 1
ATOM 709 N N . LEU A 1 94 ? 36.920 9.184 -54.359 1.00 44.47 94 LEU A N 1
ATOM 710 C CA . LEU A 1 94 ? 38.267 9.215 -54.954 1.00 44.47 94 LEU A CA 1
ATOM 711 C C . LEU A 1 94 ? 38.356 10.041 -56.254 1.00 44.47 94 LEU A C 1
ATOM 713 O O . LEU A 1 94 ? 39.451 10.421 -56.647 1.00 44.47 94 LEU A O 1
ATOM 717 N N . GLN A 1 95 ? 37.229 10.417 -56.878 1.00 38.94 95 GLN A N 1
ATOM 718 C CA . GLN A 1 95 ? 37.221 11.309 -58.056 1.00 38.94 95 GLN A CA 1
ATOM 719 C C . GLN A 1 95 ? 36.780 12.754 -57.777 1.00 38.94 95 GLN A C 1
ATOM 721 O O . GLN A 1 95 ? 36.842 13.595 -58.669 1.00 38.94 95 GLN A O 1
ATOM 726 N N . SER A 1 96 ? 36.380 13.091 -56.549 1.00 36.81 96 SER A N 1
ATOM 727 C CA . SER A 1 96 ? 36.001 14.469 -56.205 1.00 36.81 96 SER A CA 1
ATOM 728 C C . SER A 1 96 ? 36.696 14.960 -54.940 1.00 36.81 96 SER A C 1
ATOM 730 O O . SER A 1 96 ? 36.096 15.555 -54.054 1.00 36.81 96 SER A O 1
ATOM 732 N N . ALA A 1 97 ? 38.011 14.766 -54.874 1.00 41.34 97 ALA A N 1
ATOM 733 C CA . ALA A 1 97 ? 38.873 15.385 -53.868 1.00 41.34 97 ALA A CA 1
ATOM 734 C C . ALA A 1 97 ? 39.012 16.921 -54.035 1.00 41.34 97 ALA A C 1
ATOM 736 O O . ALA A 1 97 ? 39.988 17.496 -53.562 1.00 41.34 97 ALA A O 1
ATOM 737 N N . LYS A 1 98 ? 38.092 17.615 -54.733 1.00 39.03 98 LYS A N 1
ATOM 738 C CA . LYS A 1 98 ? 38.305 19.024 -55.122 1.00 39.03 98 LYS A CA 1
ATOM 739 C C . LYS A 1 98 ? 37.154 20.011 -54.899 1.00 39.03 98 LYS A C 1
ATOM 741 O O . LYS A 1 98 ? 37.361 21.192 -55.160 1.00 39.03 98 LYS A O 1
ATOM 746 N N . LYS A 1 99 ? 35.986 19.639 -54.360 1.00 35.19 99 LYS A N 1
ATOM 747 C CA . LYS A 1 99 ? 34.979 20.655 -53.978 1.00 35.19 99 LYS A CA 1
ATOM 748 C C . LYS A 1 99 ? 34.211 20.326 -52.694 1.00 35.19 99 LYS A C 1
ATOM 750 O O . LYS A 1 99 ? 33.325 19.490 -52.696 1.00 35.19 99 LYS A O 1
ATOM 755 N N . SER A 1 100 ? 34.511 21.127 -51.668 1.00 32.94 100 SER A N 1
ATOM 756 C CA . SE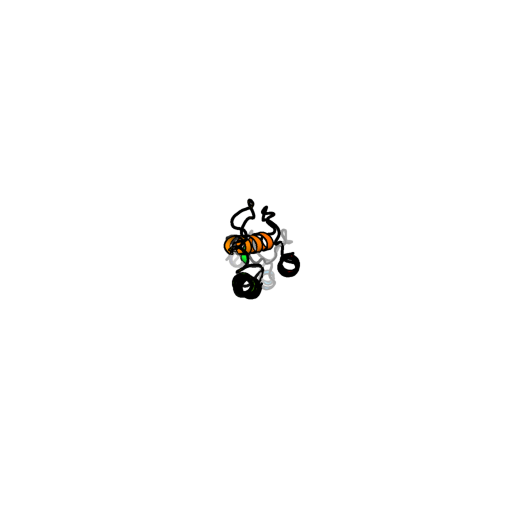R A 1 100 ? 33.584 21.671 -50.666 1.00 32.94 100 SER A CA 1
ATOM 757 C C . SER A 1 100 ? 32.871 20.700 -49.708 1.00 32.94 100 SER A C 1
ATOM 759 O O . SER A 1 100 ? 31.918 20.027 -50.078 1.00 32.94 100 SER A O 1
ATOM 761 N N . GLY A 1 101 ? 33.282 20.718 -48.433 1.00 40.00 101 GLY A N 1
ATOM 762 C CA . GLY A 1 101 ? 32.372 20.874 -47.282 1.00 40.00 101 GLY A CA 1
ATOM 763 C C . GLY A 1 101 ? 31.203 19.898 -47.067 1.00 40.00 101 GLY A C 1
ATOM 764 O O . GLY A 1 101 ? 30.295 20.227 -46.312 1.00 40.00 101 GLY A O 1
ATOM 765 N N . GLY A 1 102 ? 31.169 18.726 -47.701 1.00 35.06 102 GLY A N 1
ATOM 766 C CA . GLY A 1 102 ? 30.096 17.746 -47.512 1.00 35.06 102 GLY A CA 1
ATOM 767 C C . GLY A 1 102 ? 30.334 16.868 -46.284 1.00 35.06 102 GLY A C 1
ATOM 768 O O . GLY A 1 102 ? 31.116 15.923 -46.357 1.00 35.06 102 GLY A O 1
ATOM 769 N N . SER A 1 103 ? 29.670 17.183 -45.168 1.00 44.03 103 SER A N 1
ATOM 770 C CA . SER A 1 103 ? 29.669 16.401 -43.921 1.00 44.03 103 SER A CA 1
ATOM 771 C C . SER A 1 103 ? 29.424 14.913 -44.202 1.00 44.03 103 SER A C 1
ATOM 773 O O . SER A 1 103 ? 28.383 14.519 -44.733 1.00 44.03 103 SER A O 1
ATOM 775 N N . LYS A 1 104 ? 30.418 14.083 -43.870 1.00 49.00 104 LYS A N 1
ATOM 776 C CA . LYS A 1 104 ? 30.308 12.625 -43.889 1.00 49.00 104 LYS A CA 1
ATOM 777 C C . LYS A 1 104 ? 29.353 12.236 -42.761 1.00 49.00 104 LYS A C 1
ATOM 779 O O . LYS A 1 104 ? 29.615 12.541 -41.596 1.00 49.00 104 LYS A O 1
ATOM 784 N N . PHE A 1 105 ? 28.234 11.610 -43.102 1.00 52.91 105 PHE A N 1
ATOM 785 C CA . PHE A 1 105 ? 27.305 11.049 -42.127 1.00 52.91 105 PHE A CA 1
ATOM 786 C C . PHE A 1 105 ? 27.986 9.834 -41.482 1.00 52.91 105 PHE A C 1
ATOM 788 O O . PHE A 1 105 ? 27.913 8.725 -41.983 1.00 52.91 105 PHE A O 1
ATOM 795 N N . THR A 1 106 ? 28.784 10.069 -40.442 1.00 58.88 106 THR A N 1
ATOM 796 C CA . THR A 1 106 ? 29.502 9.017 -39.714 1.00 58.88 106 THR A CA 1
ATOM 797 C C . THR A 1 106 ? 28.518 8.221 -38.852 1.00 58.88 106 THR A C 1
ATOM 799 O O . THR A 1 106 ? 27.665 8.825 -38.208 1.00 58.88 106 THR A O 1
ATOM 802 N N . ILE A 1 107 ? 28.694 6.897 -38.752 1.00 57.91 107 ILE A N 1
ATOM 803 C CA . ILE A 1 107 ? 27.912 5.950 -37.920 1.00 57.91 107 ILE A CA 1
ATOM 804 C C . ILE A 1 107 ? 27.563 6.494 -36.521 1.00 57.91 107 ILE A C 1
ATOM 806 O O . ILE A 1 107 ? 26.440 6.328 -36.051 1.00 57.91 107 ILE A O 1
ATOM 810 N N . GLY A 1 108 ? 28.490 7.206 -35.870 1.00 61.69 108 GLY A N 1
ATOM 811 C CA . GLY A 1 108 ? 28.254 7.821 -34.559 1.00 61.69 108 GLY A CA 1
ATOM 812 C C . GLY A 1 108 ? 27.156 8.894 -34.549 1.00 61.69 108 GLY A C 1
ATOM 813 O O . GLY A 1 108 ? 26.398 8.975 -33.587 1.00 61.69 108 GLY A O 1
ATOM 814 N N . LYS A 1 109 ? 27.005 9.676 -35.629 1.00 64.81 109 LYS A N 1
ATOM 815 C CA . LYS A 1 109 ? 25.909 10.651 -35.771 1.00 64.81 109 LYS A CA 1
ATOM 816 C C . LYS A 1 109 ? 24.561 9.959 -35.982 1.00 64.81 109 LYS A C 1
ATOM 818 O O . LYS A 1 109 ? 23.558 10.440 -35.465 1.00 64.81 109 LYS A O 1
ATOM 823 N N . SER A 1 110 ? 24.538 8.827 -36.687 1.00 65.19 110 SER A N 1
ATOM 824 C CA . SE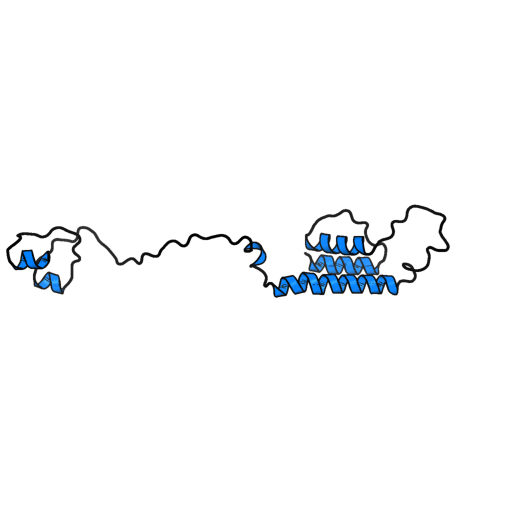R A 1 110 ? 23.331 8.015 -36.898 1.00 65.19 110 SER A CA 1
ATOM 825 C C . SER A 1 110 ? 22.832 7.405 -35.591 1.00 65.19 110 SER A C 1
ATOM 827 O O . SER A 1 110 ? 21.650 7.493 -35.285 1.00 65.19 110 SER A O 1
ATOM 829 N N . VAL A 1 111 ? 23.733 6.831 -34.787 1.00 69.56 111 VAL A N 1
ATOM 830 C CA . VAL A 1 111 ? 23.382 6.265 -33.474 1.00 69.56 111 VAL A CA 1
ATOM 831 C C . VAL A 1 111 ? 22.887 7.360 -32.526 1.00 69.56 111 VAL A C 1
ATOM 833 O O . VAL A 1 111 ? 21.875 7.178 -31.853 1.00 69.56 111 VAL A O 1
ATOM 836 N N . TRP A 1 112 ? 23.543 8.523 -32.527 1.00 71.69 112 TRP A N 1
ATOM 837 C CA . TRP A 1 112 ? 23.121 9.676 -31.731 1.00 71.69 112 TRP A CA 1
ATOM 838 C C . TRP A 1 112 ? 21.740 10.214 -32.143 1.00 71.69 112 TRP A C 1
ATOM 840 O O . TRP A 1 112 ? 20.923 10.512 -31.277 1.00 71.69 112 TRP A O 1
ATOM 850 N N . LEU A 1 113 ? 21.444 10.277 -33.449 1.00 71.50 113 LEU A N 1
ATOM 851 C CA . LEU A 1 113 ? 20.121 10.644 -33.976 1.00 71.50 113 LEU A CA 1
ATOM 852 C C . LEU A 1 113 ? 19.025 9.700 -33.459 1.00 71.50 113 LEU A C 1
ATOM 854 O O . LEU A 1 113 ? 17.966 10.152 -33.035 1.00 71.50 113 LEU A O 1
ATOM 858 N N . LEU A 1 114 ? 19.271 8.390 -33.499 1.00 72.50 114 LEU A N 1
ATOM 859 C CA . LEU A 1 114 ? 18.285 7.388 -33.083 1.00 72.50 114 LEU A CA 1
ATOM 860 C C . LEU A 1 114 ? 17.998 7.463 -31.590 1.00 72.50 114 LEU A C 1
ATOM 862 O O . LEU A 1 114 ? 16.846 7.332 -31.185 1.00 72.50 114 LEU A O 1
ATOM 866 N N . TRP A 1 115 ? 19.036 7.724 -30.796 1.00 72.25 115 TRP A N 1
ATOM 867 C CA . TRP A 1 115 ? 18.911 7.944 -29.362 1.00 72.25 115 TRP A CA 1
ATOM 868 C C . TRP A 1 115 ? 18.135 9.235 -29.060 1.00 72.25 115 TRP A C 1
ATOM 870 O O . TRP A 1 115 ? 17.228 9.225 -28.235 1.00 72.25 115 TRP A O 1
ATOM 880 N N . ALA A 1 116 ? 18.415 10.323 -29.786 1.00 72.62 116 ALA A N 1
ATOM 881 C CA . ALA A 1 116 ? 17.693 11.589 -29.655 1.00 72.62 116 ALA A CA 1
ATOM 882 C C . ALA A 1 116 ? 16.190 11.452 -29.964 1.00 72.62 116 ALA A C 1
ATOM 884 O O . ALA A 1 116 ? 15.366 12.014 -29.246 1.00 72.62 116 ALA A O 1
ATOM 885 N N . LEU A 1 117 ? 15.832 10.650 -30.972 1.00 73.50 117 LEU A N 1
ATOM 886 C CA . LEU A 1 117 ? 14.441 10.355 -31.335 1.00 73.50 117 LEU A CA 1
ATOM 887 C C . LEU A 1 117 ? 13.672 9.610 -30.232 1.00 73.50 117 LEU A C 1
ATOM 889 O O . LEU A 1 117 ? 12.531 9.967 -29.964 1.00 73.50 117 LEU A O 1
ATOM 893 N N . VAL A 1 118 ? 14.292 8.635 -29.555 1.00 73.38 118 VAL A N 1
ATOM 894 C CA . VAL A 1 118 ? 13.652 7.867 -28.460 1.00 73.38 118 VAL A CA 1
ATOM 895 C C . VAL A 1 118 ? 13.295 8.750 -27.269 1.00 73.38 118 VAL A C 1
ATOM 897 O O . VAL A 1 118 ? 12.254 8.572 -26.649 1.00 73.38 118 VAL A O 1
ATOM 900 N N . PHE A 1 119 ? 14.149 9.720 -26.947 1.00 72.19 119 PHE A N 1
ATOM 901 C CA . PHE A 1 119 ? 13.917 10.637 -25.829 1.00 72.19 119 PHE A CA 1
ATOM 902 C C . PHE A 1 119 ? 13.168 11.908 -26.241 1.00 72.19 119 PHE A C 1
ATOM 904 O O . PHE A 1 119 ? 13.118 12.860 -25.462 1.00 72.19 119 PHE A O 1
ATOM 911 N N . ASN A 1 120 ? 12.615 11.932 -27.461 1.00 68.94 120 ASN A N 1
ATOM 912 C CA . ASN A 1 120 ? 11.950 13.086 -28.061 1.00 68.94 120 ASN A CA 1
ATOM 913 C C . ASN A 1 120 ? 12.772 14.387 -27.920 1.00 68.94 120 ASN A C 1
ATOM 915 O O . ASN A 1 120 ? 12.243 15.473 -27.683 1.00 68.94 120 ASN A O 1
ATOM 919 N N . ASN A 1 121 ? 14.099 14.266 -28.003 1.00 68.62 121 ASN A N 1
ATOM 920 C CA . ASN A 1 121 ? 15.022 15.380 -27.875 1.00 68.62 121 ASN A CA 1
ATOM 921 C C . ASN A 1 121 ? 15.332 15.926 -29.273 1.00 68.62 121 ASN A C 1
ATOM 923 O O . ASN A 1 121 ? 15.906 15.231 -30.114 1.00 68.62 121 ASN A O 1
ATOM 927 N N . SER A 1 122 ? 14.953 17.180 -29.523 1.00 56.69 122 SER A N 1
ATOM 928 C CA . SER A 1 122 ? 15.200 17.874 -30.790 1.00 56.69 122 SER A CA 1
ATOM 929 C C . SER A 1 122 ? 16.672 18.259 -30.931 1.00 56.69 122 SER A C 1
ATOM 931 O O . SER A 1 122 ? 17.052 19.420 -30.779 1.00 56.69 122 SER A O 1
ATOM 933 N N . VAL A 1 123 ? 17.525 17.281 -31.229 1.00 55.62 123 VAL A N 1
ATOM 934 C CA . VAL A 1 123 ? 18.929 17.538 -31.556 1.00 55.62 123 VAL A CA 1
ATOM 935 C C . VAL A 1 123 ? 19.018 18.024 -33.009 1.00 55.62 123 VAL A C 1
ATOM 937 O O . VAL A 1 123 ? 18.456 17.381 -33.898 1.00 55.62 123 VAL A O 1
ATOM 940 N N . PRO A 1 124 ? 19.754 19.115 -33.298 1.00 53.16 124 PRO A N 1
ATOM 941 C CA . PRO A 1 124 ? 20.027 19.552 -34.663 1.00 53.16 124 PRO A CA 1
ATOM 942 C C . PRO A 1 124 ? 21.008 18.578 -35.329 1.00 53.16 124 PRO A C 1
ATOM 944 O O . PRO A 1 124 ? 22.218 18.799 -35.363 1.00 53.16 124 PRO A O 1
ATOM 947 N N . VAL A 1 125 ? 20.493 17.458 -35.830 1.00 55.56 125 VAL A N 1
ATOM 948 C CA . VAL A 1 125 ? 21.258 16.509 -36.640 1.00 55.56 125 VAL A CA 1
ATOM 949 C C . VAL A 1 125 ? 20.889 16.708 -38.104 1.00 55.56 125 VAL A C 1
ATOM 951 O O . VAL A 1 125 ? 19.722 16.842 -38.459 1.00 55.56 125 VAL A O 1
ATOM 954 N N . GLU A 1 126 ? 21.901 16.731 -38.966 1.00 55.31 126 GLU A N 1
ATOM 955 C CA . GLU A 1 126 ? 21.726 16.834 -40.413 1.00 55.31 126 GLU A CA 1
ATOM 956 C C . GLU A 1 126 ? 20.860 15.674 -40.934 1.00 55.31 126 GLU A C 1
ATOM 958 O O . GLU A 1 126 ? 21.219 14.504 -40.778 1.00 55.31 126 GLU A O 1
ATOM 963 N N . ASN A 1 127 ? 19.725 15.989 -41.569 1.00 57.81 127 ASN A N 1
ATOM 964 C CA . ASN A 1 127 ? 18.830 14.972 -42.118 1.00 57.81 127 ASN A CA 1
ATOM 965 C C . ASN A 1 127 ? 19.562 14.071 -43.129 1.00 57.81 127 ASN A C 1
ATOM 967 O O . ASN A 1 127 ? 20.275 14.574 -44.010 1.00 57.81 127 ASN A O 1
ATOM 971 N N . PRO A 1 128 ? 19.337 12.745 -43.084 1.00 57.88 128 PRO A N 1
ATOM 972 C CA . PRO A 1 128 ? 19.967 11.836 -44.025 1.00 57.88 128 PRO A CA 1
ATOM 973 C C . PRO A 1 128 ? 19.509 12.142 -45.460 1.00 57.88 128 PRO A C 1
ATOM 975 O O . PRO A 1 128 ? 18.325 12.354 -45.742 1.00 57.88 128 PRO A O 1
ATOM 978 N N . ARG A 1 129 ? 20.467 12.183 -46.395 1.00 56.69 129 ARG A N 1
ATOM 979 C CA . ARG A 1 129 ? 20.219 12.604 -47.789 1.00 56.69 129 ARG A CA 1
ATOM 980 C C . ARG A 1 129 ? 19.599 11.499 -48.656 1.00 56.69 129 ARG A C 1
ATOM 982 O O . ARG A 1 129 ? 18.938 11.82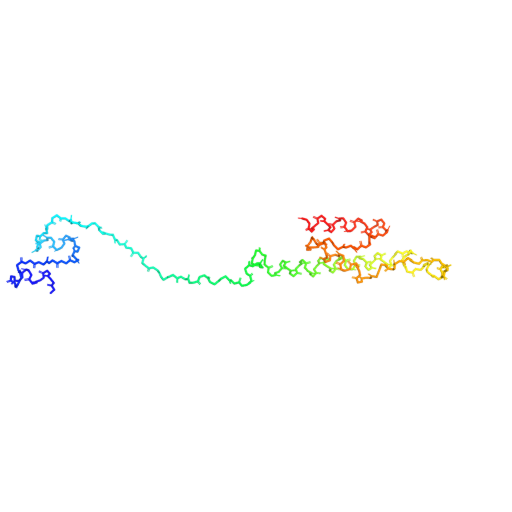2 -49.639 1.00 56.69 129 ARG A O 1
ATOM 989 N N . GLY A 1 130 ? 19.779 10.225 -48.296 1.00 61.28 130 GLY A N 1
ATOM 990 C CA . GLY A 1 130 ? 19.259 9.072 -49.041 1.00 61.28 130 GLY A CA 1
ATOM 991 C C . GLY A 1 130 ? 17.775 8.789 -48.779 1.00 61.28 130 GLY A C 1
ATOM 992 O O . GLY A 1 130 ? 17.320 8.854 -47.638 1.00 61.28 130 GLY A O 1
ATOM 993 N N . THR A 1 131 ? 17.020 8.438 -49.824 1.00 56.44 131 THR A N 1
ATOM 994 C CA . THR A 1 131 ? 15.577 8.127 -49.743 1.00 56.44 131 THR A CA 1
ATOM 995 C C . THR A 1 131 ? 15.282 6.980 -48.776 1.00 56.44 131 THR A C 1
ATOM 997 O O . THR A 1 131 ? 14.347 7.071 -47.986 1.00 56.44 131 THR A O 1
ATOM 1000 N N . THR A 1 132 ? 16.114 5.937 -48.762 1.00 62.22 132 THR A N 1
ATOM 1001 C CA . THR A 1 132 ? 15.916 4.780 -47.879 1.00 62.22 132 THR A CA 1
ATOM 1002 C C . THR A 1 132 ? 16.136 5.116 -46.406 1.00 62.22 132 THR A C 1
ATOM 1004 O O . THR A 1 132 ? 15.336 4.741 -45.554 1.00 62.22 132 THR A O 1
ATOM 1007 N N . SER A 1 133 ? 17.165 5.907 -46.102 1.00 63.28 133 SER A N 1
ATOM 1008 C CA . SER A 1 133 ? 17.449 6.370 -44.742 1.00 63.28 133 SER A CA 1
ATOM 1009 C C . SER A 1 133 ? 16.330 7.257 -44.189 1.00 63.28 133 SER A C 1
ATOM 1011 O O . SER A 1 133 ? 16.034 7.192 -43.001 1.00 63.28 133 SER A O 1
ATOM 1013 N N . LYS A 1 134 ? 15.659 8.048 -45.041 1.00 68.38 134 LYS A N 1
ATOM 1014 C CA . LYS A 1 134 ? 14.484 8.839 -44.637 1.00 68.38 134 LYS A CA 1
ATOM 1015 C C . LYS A 1 134 ? 13.309 7.954 -44.232 1.00 68.38 134 LYS A C 1
ATOM 1017 O O . LYS A 1 134 ? 12.716 8.200 -43.191 1.00 68.38 134 LYS A O 1
ATOM 1022 N N . ILE A 1 135 ? 12.998 6.920 -45.018 1.00 70.50 135 ILE A N 1
ATOM 1023 C CA . ILE A 1 135 ? 11.909 5.980 -44.701 1.00 70.50 135 ILE A CA 1
ATOM 1024 C C . ILE A 1 135 ? 12.181 5.287 -43.361 1.00 70.50 135 ILE A C 1
ATOM 1026 O O . ILE A 1 135 ? 11.280 5.160 -42.541 1.00 70.50 135 ILE A O 1
ATOM 1030 N N . MET A 1 136 ? 13.431 4.916 -43.090 1.00 68.00 136 MET A N 1
ATOM 1031 C CA . MET A 1 136 ? 13.798 4.263 -41.830 1.00 68.00 136 MET A CA 1
ATOM 1032 C C . MET A 1 136 ? 13.689 5.171 -40.616 1.00 68.00 136 MET A C 1
ATOM 1034 O O . MET A 1 136 ? 13.153 4.752 -39.595 1.00 68.00 136 MET A O 1
ATOM 1038 N N . VAL A 1 137 ? 14.141 6.420 -40.734 1.00 70.12 137 VAL A N 1
ATOM 1039 C CA . VAL A 1 137 ? 13.973 7.408 -39.662 1.00 70.12 137 VAL A CA 1
ATOM 1040 C C . VAL A 1 137 ? 12.491 7.696 -39.416 1.00 70.12 137 VAL A C 1
ATOM 1042 O O . VAL A 1 137 ? 12.105 7.860 -38.267 1.00 70.12 137 VAL A O 1
ATOM 1045 N N . LEU A 1 138 ? 11.647 7.696 -40.453 1.00 72.44 138 LEU A N 1
ATOM 1046 C CA . LEU A 1 138 ? 10.198 7.872 -40.304 1.00 72.44 138 LEU A CA 1
ATOM 1047 C C . LEU A 1 138 ? 9.522 6.686 -39.601 1.00 72.44 138 LEU A C 1
ATOM 1049 O O . LEU A 1 138 ? 8.694 6.905 -38.723 1.00 72.44 138 LEU A O 1
ATOM 1053 N N . VAL A 1 139 ? 9.888 5.445 -39.941 1.00 74.81 139 VAL A N 1
ATOM 1054 C CA . VAL A 1 139 ? 9.382 4.246 -39.245 1.00 74.81 139 VAL A CA 1
ATOM 1055 C C . VAL A 1 139 ? 9.820 4.248 -37.779 1.00 74.81 139 VAL A C 1
ATOM 1057 O O . VAL A 1 139 ? 9.021 3.955 -36.896 1.00 74.81 139 VAL A O 1
ATOM 1060 N N . TRP A 1 140 ? 11.069 4.638 -37.511 1.00 73.50 140 TRP A N 1
ATOM 1061 C CA . TRP A 1 140 ? 11.584 4.786 -36.151 1.00 73.50 140 TRP A CA 1
ATOM 1062 C C . TRP A 1 140 ? 10.883 5.906 -35.375 1.00 73.50 140 TRP A C 1
ATOM 1064 O O . TRP A 1 140 ? 10.540 5.725 -34.214 1.00 73.50 140 TRP A O 1
ATOM 1074 N N . ALA A 1 141 ? 10.611 7.040 -36.023 1.00 73.88 141 ALA A N 1
ATOM 1075 C CA . ALA A 1 141 ? 9.870 8.146 -35.428 1.00 73.88 141 ALA A CA 1
ATOM 1076 C C . ALA A 1 141 ? 8.424 7.764 -35.085 1.00 73.88 141 ALA A C 1
ATOM 1078 O O . ALA A 1 141 ? 7.932 8.181 -34.047 1.00 73.88 141 ALA A O 1
ATOM 1079 N N . PHE A 1 142 ? 7.764 6.944 -35.909 1.00 74.88 142 PHE A N 1
ATOM 1080 C CA . PHE A 1 142 ? 6.428 6.423 -35.599 1.00 74.88 142 PHE A CA 1
ATOM 1081 C C . PHE A 1 142 ? 6.434 5.454 -34.410 1.00 74.88 142 PHE A C 1
ATOM 1083 O O . PHE A 1 142 ? 5.454 5.380 -33.686 1.00 74.88 142 PHE A O 1
ATOM 1090 N N . PHE A 1 143 ? 7.521 4.706 -34.213 1.00 71.81 143 PHE A N 1
ATOM 1091 C CA . PHE A 1 143 ? 7.678 3.819 -33.059 1.00 71.81 143 PHE A CA 1
ATOM 1092 C C . PHE A 1 143 ? 8.038 4.570 -31.765 1.00 71.81 143 PHE A C 1
ATOM 1094 O O . PHE A 1 143 ? 7.716 4.101 -30.679 1.00 71.81 143 PHE A O 1
ATOM 1101 N N . ALA A 1 144 ? 8.740 5.701 -31.876 1.00 67.44 144 ALA A N 1
ATOM 1102 C CA . ALA A 1 144 ? 9.189 6.503 -30.737 1.00 67.44 144 ALA A CA 1
ATOM 1103 C C . ALA A 1 144 ? 8.135 7.500 -30.206 1.00 67.44 144 ALA A C 1
ATOM 1105 O O . ALA A 1 144 ? 8.302 7.998 -29.093 1.00 67.44 144 ALA A O 1
ATOM 1106 N N . VAL A 1 145 ? 7.098 7.807 -30.997 1.00 63.78 145 VAL A N 1
ATOM 1107 C CA . VAL A 1 145 ? 5.914 8.608 -30.614 1.00 63.78 145 VAL A CA 1
ATOM 1108 C C . VAL A 1 145 ? 4.865 7.714 -29.968 1.00 63.78 145 VAL A C 1
ATOM 1110 O O . VAL A 1 145 ? 4.332 8.130 -28.916 1.00 63.78 145 VAL A O 1
#